Protein AF-A0A973FHQ1-F1 (afdb_monomer)

Structure (mmCIF, N/CA/C/O backbone):
data_AF-A0A973FHQ1-F1
#
_entry.id   AF-A0A973FHQ1-F1
#
loop_
_atom_site.group_PDB
_atom_site.id
_atom_site.type_symbol
_atom_site.label_atom_id
_atom_site.label_alt_id
_atom_site.label_comp_id
_atom_site.label_asym_id
_atom_site.label_entity_id
_atom_site.label_seq_id
_atom_site.pdbx_PDB_ins_code
_atom_site.Cartn_x
_atom_site.Cartn_y
_atom_site.Cartn_z
_atom_site.occupancy
_atom_site.B_iso_or_equiv
_atom_site.auth_seq_id
_atom_site.auth_comp_id
_atom_site.auth_asym_id
_atom_site.auth_atom_id
_atom_site.pdbx_PDB_model_num
ATOM 1 N N . MET A 1 1 ? -14.927 -9.654 28.288 1.00 57.56 1 MET A N 1
ATOM 2 C CA . MET A 1 1 ? -13.500 -10.009 28.124 1.00 57.56 1 MET A CA 1
ATOM 3 C C . MET A 1 1 ? -13.066 -9.353 26.827 1.00 57.56 1 MET A C 1
ATOM 5 O O . MET A 1 1 ? -13.691 -9.651 25.819 1.00 57.56 1 MET A O 1
ATOM 9 N N . ILE A 1 2 ? -12.135 -8.396 26.853 1.00 64.38 2 ILE A N 1
ATOM 10 C CA . ILE A 1 2 ? -11.711 -7.709 25.626 1.00 64.38 2 ILE A CA 1
ATOM 11 C C . ILE A 1 2 ? -10.828 -8.681 24.854 1.00 64.38 2 ILE A C 1
ATOM 13 O O . ILE A 1 2 ? -9.796 -9.115 25.360 1.00 64.38 2 ILE A O 1
ATOM 17 N N . ARG A 1 3 ? -11.255 -9.067 23.659 1.00 67.44 3 ARG A N 1
ATOM 18 C CA . ARG A 1 3 ? -10.396 -9.746 22.698 1.00 67.44 3 ARG A CA 1
ATOM 19 C C . ARG A 1 3 ? -10.471 -8.884 21.441 1.00 67.44 3 ARG A C 1
ATOM 21 O O . ARG A 1 3 ? -11.560 -8.770 20.893 1.00 67.44 3 ARG A O 1
ATOM 28 N N . HIS A 1 4 ? -9.354 -8.273 21.040 1.00 78.12 4 HIS A N 1
ATOM 29 C CA . HIS A 1 4 ? -9.199 -7.511 19.786 1.00 78.12 4 HIS A CA 1
ATOM 30 C C . HIS A 1 4 ? -9.683 -6.042 19.769 1.00 78.12 4 HIS A C 1
ATOM 32 O O . HIS A 1 4 ? -10.214 -5.582 18.763 1.00 78.12 4 HIS A O 1
ATOM 38 N N . ASP A 1 5 ? -9.467 -5.277 20.847 1.00 85.06 5 ASP A N 1
ATOM 39 C CA . ASP A 1 5 ? -9.638 -3.806 20.831 1.00 85.06 5 ASP A CA 1
ATOM 40 C C . ASP A 1 5 ? -8.303 -3.101 20.537 1.00 85.06 5 ASP A C 1
ATOM 42 O O . ASP A 1 5 ? -7.713 -2.443 21.390 1.00 85.06 5 ASP A O 1
ATOM 46 N N . TYR A 1 6 ? -7.773 -3.345 19.342 1.00 89.75 6 TYR A N 1
ATOM 47 C CA . TYR A 1 6 ? -6.585 -2.689 18.799 1.00 89.75 6 TYR A CA 1
ATOM 48 C C . TYR A 1 6 ? -6.723 -2.563 17.279 1.00 89.75 6 TYR A C 1
ATOM 50 O O . TYR A 1 6 ? -7.546 -3.249 16.666 1.00 89.75 6 TYR A O 1
ATOM 58 N N . ILE A 1 7 ? -5.940 -1.669 16.680 1.00 92.44 7 ILE A N 1
ATOM 59 C CA . ILE A 1 7 ? -5.835 -1.529 15.225 1.00 92.44 7 ILE A CA 1
ATOM 60 C C . ILE A 1 7 ? -4.684 -2.408 14.746 1.00 92.44 7 ILE A C 1
ATOM 62 O O . ILE A 1 7 ? -3.614 -2.405 15.355 1.00 92.44 7 ILE A O 1
ATOM 66 N N . ILE A 1 8 ? -4.918 -3.166 13.680 1.00 92.31 8 ILE A N 1
ATOM 67 C CA . ILE A 1 8 ? -3.874 -3.854 12.925 1.00 92.31 8 ILE A CA 1
ATOM 68 C C . ILE A 1 8 ? -3.550 -2.998 11.715 1.00 92.31 8 ILE A C 1
ATOM 70 O O . ILE A 1 8 ? -4.462 -2.536 11.032 1.00 92.31 8 ILE A O 1
ATOM 74 N N . GLU A 1 9 ? -2.261 -2.800 11.484 1.00 92.56 9 GLU A N 1
ATOM 75 C CA . GLU A 1 9 ? -1.717 -2.260 10.248 1.00 92.56 9 GLU A CA 1
ATOM 76 C C . GLU A 1 9 ? -1.122 -3.426 9.457 1.00 92.56 9 GLU A C 1
ATOM 78 O O . GLU A 1 9 ? -0.389 -4.235 10.026 1.00 92.56 9 GLU A O 1
ATOM 83 N N . SER A 1 10 ? -1.486 -3.542 8.184 1.00 91.62 10 SER A N 1
ATOM 84 C CA . SER A 1 10 ? -0.974 -4.562 7.274 1.00 91.62 10 SER A CA 1
ATOM 85 C C . SER A 1 10 ? -0.666 -3.938 5.927 1.00 91.62 10 SER A C 1
ATOM 87 O O . SER A 1 10 ? -1.377 -3.044 5.469 1.00 91.62 10 SER A O 1
ATOM 89 N N . GLU A 1 11 ? 0.365 -4.457 5.285 1.00 93.50 11 GLU A N 1
ATOM 90 C CA . GLU A 1 11 ? 0.644 -4.212 3.878 1.00 93.50 11 GLU A CA 1
ATOM 91 C C . GLU A 1 11 ? -0.268 -5.137 3.068 1.00 93.50 11 GLU A C 1
ATOM 93 O O . GLU A 1 11 ? -0.483 -6.294 3.445 1.00 93.50 11 GLU A O 1
ATOM 98 N N . ILE A 1 12 ? -0.902 -4.589 2.037 1.00 93.31 12 ILE A N 1
ATOM 99 C CA . ILE A 1 12 ? -1.804 -5.307 1.135 1.00 93.31 12 ILE A CA 1
ATOM 100 C C . ILE A 1 12 ? -1.496 -4.915 -0.307 1.00 93.31 12 ILE A C 1
ATOM 102 O O . ILE A 1 12 ? -0.950 -3.835 -0.549 1.00 93.31 12 ILE A O 1
ATOM 106 N N . ASP A 1 13 ? -1.907 -5.760 -1.248 1.00 94.12 13 ASP A N 1
ATOM 107 C CA . ASP A 1 13 ? -1.706 -5.524 -2.675 1.00 94.12 13 ASP A CA 1
ATOM 108 C C . ASP A 1 13 ? -2.300 -4.181 -3.113 1.00 94.12 13 ASP A C 1
ATOM 110 O O . ASP A 1 13 ? -3.402 -3.782 -2.707 1.00 94.12 13 ASP A O 1
ATOM 114 N N . CYS A 1 14 ? -1.547 -3.481 -3.951 1.00 95.25 14 CYS A N 1
ATOM 115 C CA . CYS A 1 14 ? -1.929 -2.210 -4.538 1.00 95.25 14 CYS A CA 1
ATOM 116 C C . CYS A 1 14 ? -1.777 -2.302 -6.050 1.00 95.25 14 CYS A C 1
ATOM 118 O O . CYS A 1 14 ? -0.789 -2.848 -6.528 1.00 95.25 14 CYS A O 1
ATOM 120 N N . ASP A 1 15 ? -2.766 -1.802 -6.786 1.00 95.38 15 ASP A N 1
ATOM 121 C CA . ASP A 1 15 ? -2.753 -1.831 -8.245 1.00 95.38 15 ASP A CA 1
ATOM 122 C C . ASP A 1 15 ? -1.919 -0.654 -8.777 1.00 95.38 15 ASP A C 1
ATOM 124 O O . ASP A 1 15 ? -2.394 0.486 -8.736 1.00 95.38 15 ASP A O 1
ATOM 128 N N . PRO A 1 16 ? -0.699 -0.880 -9.295 1.00 95.94 16 PRO A N 1
ATOM 129 C CA . PRO A 1 16 ? 0.163 0.209 -9.738 1.00 95.94 16 PRO A CA 1
ATOM 130 C C . PRO A 1 16 ? -0.354 0.934 -10.986 1.00 95.94 16 PRO A C 1
ATOM 132 O O . PRO A 1 16 ? 0.112 2.036 -11.264 1.00 95.94 16 PRO A O 1
ATOM 135 N N . SER A 1 17 ? -1.319 0.360 -11.713 1.00 95.69 17 SER A N 1
ATOM 136 C CA . SER A 1 17 ? -1.928 0.977 -12.896 1.00 95.69 17 SER A CA 1
ATOM 137 C C . SER A 1 17 ? -3.028 1.989 -12.556 1.00 95.69 17 SER A C 1
ATOM 139 O O . SER A 1 17 ? -3.354 2.855 -13.368 1.00 95.69 17 SER A O 1
ATOM 141 N N . ALA A 1 18 ? -3.587 1.911 -11.344 1.00 96.31 18 ALA A N 1
ATOM 142 C CA . ALA A 1 18 ? -4.732 2.718 -10.922 1.00 96.31 18 ALA A CA 1
ATOM 143 C C . ALA A 1 18 ? -4.501 3.484 -9.608 1.00 96.31 18 ALA A C 1
ATOM 145 O O . ALA A 1 18 ? -5.146 4.507 -9.360 1.00 96.31 18 ALA A O 1
ATOM 146 N N . GLU A 1 19 ? -3.600 3.009 -8.749 1.00 96.25 19 GLU A N 1
ATOM 147 C CA . GLU A 1 19 ? -3.419 3.480 -7.378 1.00 96.25 19 GLU A CA 1
ATOM 148 C C . GLU A 1 19 ? -1.986 3.978 -7.122 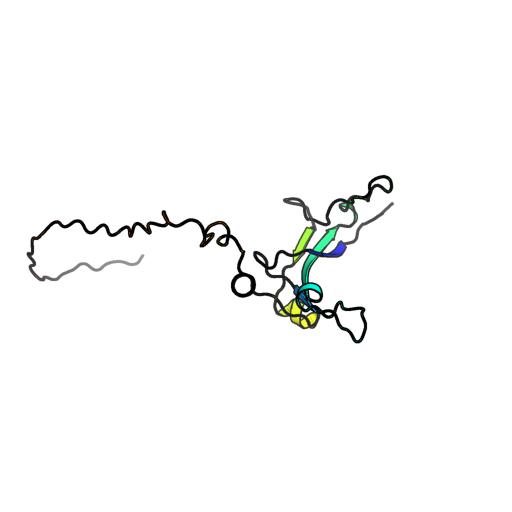1.00 96.25 19 GLU A C 1
ATOM 150 O O . GLU A 1 19 ? -1.011 3.496 -7.698 1.00 96.25 19 GLU A O 1
ATOM 155 N N . LYS A 1 20 ? -1.850 4.943 -6.199 1.00 96.44 20 LYS A N 1
ATOM 156 C CA . LYS A 1 20 ? -0.544 5.385 -5.685 1.00 96.44 20 LYS A CA 1
ATOM 157 C C . LYS A 1 20 ? -0.064 4.436 -4.588 1.00 96.44 20 LYS A C 1
ATOM 159 O O . LYS A 1 20 ? -0.467 4.550 -3.430 1.00 96.44 20 LYS A O 1
ATOM 164 N N . CYS A 1 21 ? 0.780 3.502 -4.972 1.00 97.19 21 CYS A N 1
ATOM 165 C CA . CYS A 1 21 ? 1.372 2.440 -4.182 1.00 97.19 21 CYS A CA 1
ATOM 166 C C . CYS A 1 21 ? 2.752 2.822 -3.644 1.00 97.19 21 CYS A C 1
ATOM 168 O O . CYS A 1 21 ? 3.481 3.615 -4.242 1.00 97.19 21 CYS A O 1
ATOM 170 N N .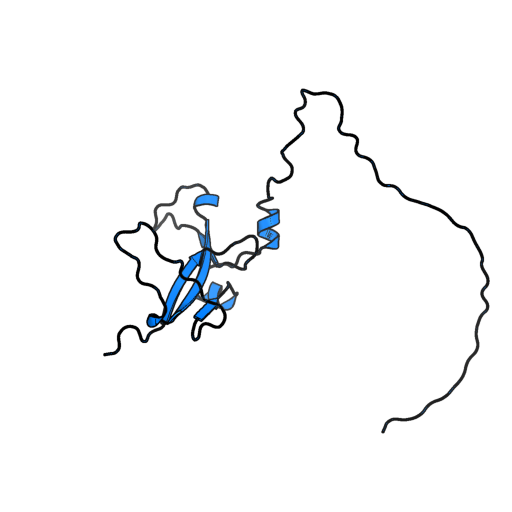 PHE A 1 22 ? 3.106 2.229 -2.509 1.00 96.44 22 PHE A N 1
ATOM 171 C CA . PHE A 1 22 ? 4.482 2.156 -2.041 1.00 96.44 22 PHE A CA 1
ATOM 172 C C . PHE A 1 22 ? 5.231 1.155 -2.911 1.00 96.44 22 PHE A C 1
ATOM 174 O O . PHE A 1 22 ? 4.676 0.111 -3.265 1.00 96.44 22 PHE A O 1
ATOM 181 N N . VAL A 1 23 ? 6.471 1.487 -3.252 1.00 95.31 23 VAL A N 1
ATOM 182 C CA . VAL A 1 23 ? 7.358 0.646 -4.050 1.00 95.31 23 VAL A CA 1
ATOM 183 C C . VAL A 1 23 ? 8.427 0.079 -3.134 1.00 95.31 23 VAL A C 1
ATOM 185 O O . VAL A 1 23 ? 9.231 0.819 -2.564 1.00 95.31 23 VAL A O 1
ATOM 188 N N . TYR A 1 24 ? 8.431 -1.243 -3.012 1.00 92.81 24 TYR A N 1
ATOM 189 C CA . TYR A 1 24 ? 9.474 -1.987 -2.329 1.00 92.81 24 TYR A CA 1
ATOM 190 C C . TYR A 1 24 ? 10.302 -2.760 -3.352 1.00 92.81 24 TYR A C 1
ATOM 192 O O . TYR A 1 24 ? 9.753 -3.486 -4.177 1.00 92.81 24 TYR A O 1
ATOM 200 N N . LEU A 1 25 ? 11.622 -2.600 -3.291 1.00 92.19 25 LEU A N 1
ATOM 201 C CA . LEU A 1 25 ? 12.570 -3.363 -4.094 1.00 92.19 25 LEU A CA 1
ATOM 202 C C . LEU A 1 25 ? 13.254 -4.390 -3.194 1.00 92.19 25 LEU A C 1
ATOM 204 O O . LEU A 1 25 ? 13.802 -4.022 -2.152 1.00 92.19 25 LEU A O 1
ATOM 208 N N . CYS A 1 26 ? 13.258 -5.650 -3.622 1.00 92.00 26 CYS A N 1
ATOM 209 C CA . CYS A 1 26 ? 13.940 -6.728 -2.920 1.00 92.00 26 CYS A CA 1
ATOM 210 C C . CYS A 1 26 ? 15.423 -6.389 -2.703 1.00 92.00 26 CYS A C 1
ATOM 212 O O . CYS A 1 26 ? 16.151 -6.062 -3.645 1.00 92.00 26 CYS A O 1
ATOM 214 N N . ASP A 1 27 ? 15.888 -6.486 -1.454 1.00 90.81 27 ASP A N 1
ATOM 215 C CA . ASP A 1 27 ? 17.292 -6.261 -1.108 1.00 90.81 27 ASP A CA 1
ATOM 216 C C . ASP A 1 27 ? 18.085 -7.582 -1.128 1.00 90.81 27 ASP A C 1
ATOM 218 O O . ASP A 1 27 ? 17.991 -8.375 -0.186 1.00 90.81 27 ASP A O 1
ATOM 222 N N . PRO A 1 28 ? 18.963 -7.823 -2.123 1.00 89.19 28 PRO A N 1
ATOM 223 C CA . PRO A 1 28 ? 19.735 -9.064 -2.210 1.00 89.19 28 PRO A CA 1
ATOM 224 C C . PRO A 1 28 ? 20.777 -9.214 -1.087 1.00 89.19 28 PRO A C 1
ATOM 226 O O . PRO A 1 28 ? 21.384 -10.277 -0.938 1.00 89.19 28 PRO A O 1
ATOM 229 N N . GLY A 1 29 ? 21.042 -8.155 -0.310 1.00 91.38 29 GLY A N 1
ATOM 230 C CA . GLY A 1 29 ? 21.904 -8.208 0.867 1.00 91.38 29 GLY A CA 1
ATOM 231 C C . GLY A 1 29 ? 21.246 -8.876 2.077 1.00 91.38 29 GLY A C 1
ATOM 232 O O . GLY A 1 29 ? 21.959 -9.399 2.943 1.00 91.38 29 GLY A O 1
ATOM 233 N N . THR A 1 30 ? 19.914 -8.874 2.143 1.00 90.62 30 THR A N 1
ATOM 234 C CA . THR A 1 30 ? 19.142 -9.358 3.297 1.00 90.62 30 THR A CA 1
ATOM 235 C C . THR A 1 30 ? 18.096 -10.414 2.937 1.00 90.62 30 THR A C 1
ATOM 237 O O . THR A 1 30 ? 17.751 -11.231 3.794 1.00 90.62 30 THR A O 1
ATOM 240 N N . GLU A 1 31 ? 17.674 -10.474 1.676 1.00 91.00 31 GLU A N 1
ATOM 241 C CA . GLU A 1 31 ? 16.596 -11.326 1.179 1.00 91.00 31 GLU A CA 1
ATOM 242 C C . GLU A 1 31 ? 17.029 -12.190 -0.019 1.00 91.00 31 GLU A C 1
ATOM 244 O O . GLU A 1 31 ? 18.139 -12.080 -0.543 1.00 91.00 31 GLU A O 1
ATOM 249 N N . GLN A 1 32 ? 16.164 -13.126 -0.423 1.00 93.19 32 GLN A N 1
ATOM 250 C CA . GLN A 1 32 ? 16.377 -13.971 -1.601 1.00 93.19 32 GLN A CA 1
ATOM 251 C C . GLN A 1 32 ? 15.599 -13.406 -2.788 1.00 93.19 32 GLN A C 1
ATOM 253 O O . GLN A 1 32 ? 14.448 -13.774 -2.997 1.00 93.19 32 GLN A O 1
ATOM 258 N N . CYS A 1 33 ? 16.253 -12.541 -3.558 1.00 93.94 33 CYS A N 1
ATOM 259 C CA . CYS A 1 33 ? 15.694 -11.971 -4.781 1.00 93.94 33 CYS A CA 1
ATOM 260 C C . CYS A 1 33 ? 15.854 -12.931 -5.968 1.00 93.94 33 CYS A C 1
ATOM 262 O O . CYS A 1 33 ? 16.783 -13.748 -6.013 1.00 93.94 33 CYS A O 1
ATOM 264 N N . THR A 1 34 ? 14.949 -12.826 -6.933 1.00 91.12 34 THR A N 1
ATOM 265 C CA . THR A 1 34 ? 14.915 -13.645 -8.152 1.00 91.12 34 THR A CA 1
ATOM 266 C C . THR A 1 34 ? 16.005 -13.231 -9.144 1.00 91.12 34 THR A C 1
ATOM 268 O O . THR A 1 34 ? 16.497 -14.061 -9.915 1.00 91.12 34 THR A O 1
ATOM 271 N N . GLY A 1 35 ? 16.438 -11.966 -9.085 1.00 89.25 35 GLY A N 1
ATOM 272 C CA . GLY A 1 35 ? 17.340 -11.346 -10.050 1.00 89.25 35 GLY A CA 1
ATOM 273 C C . GLY A 1 35 ? 16.628 -10.850 -11.310 1.00 89.25 35 GLY A C 1
ATOM 274 O O . GLY A 1 35 ? 17.307 -10.439 -12.253 1.00 89.25 35 GLY A O 1
ATOM 275 N N . ILE A 1 36 ? 15.295 -10.910 -11.339 1.00 90.88 36 ILE A N 1
ATOM 276 C CA . ILE A 1 36 ? 14.439 -10.361 -12.387 1.00 90.88 36 ILE A CA 1
ATOM 277 C C . ILE A 1 36 ? 13.791 -9.110 -11.801 1.00 90.88 36 ILE A C 1
ATOM 279 O O . ILE A 1 36 ? 13.050 -9.196 -10.831 1.00 90.88 36 ILE A O 1
ATOM 283 N N . GLU A 1 37 ? 14.071 -7.950 -12.394 1.00 86.12 37 GLU A N 1
ATOM 284 C CA . GLU A 1 37 ? 13.643 -6.648 -11.866 1.00 86.12 37 GLU A CA 1
ATOM 285 C C . GLU A 1 37 ? 12.130 -6.584 -11.607 1.00 86.12 37 GLU A C 1
ATOM 287 O O . GLU A 1 37 ? 11.715 -6.188 -10.526 1.00 86.12 37 GLU A O 1
ATOM 292 N N . GLU A 1 38 ? 11.315 -7.069 -12.543 1.00 86.44 38 GLU A N 1
ATOM 293 C CA . GLU A 1 38 ? 9.849 -7.080 -12.421 1.00 86.44 38 GLU A CA 1
ATOM 294 C C . GLU A 1 38 ? 9.326 -8.010 -11.315 1.00 86.44 38 GLU A C 1
ATOM 296 O O . GLU A 1 38 ? 8.282 -7.737 -10.731 1.00 86.44 38 GLU A O 1
ATOM 301 N N . GLU A 1 39 ? 10.037 -9.099 -11.009 1.00 88.81 39 GLU A N 1
ATOM 302 C CA . GLU A 1 39 ? 9.664 -10.028 -9.932 1.00 88.81 39 GLU A CA 1
ATOM 303 C C . GLU A 1 39 ? 10.213 -9.585 -8.566 1.00 88.81 39 GLU A C 1
ATOM 305 O O . GLU A 1 39 ? 9.769 -10.072 -7.526 1.00 88.81 39 GLU A O 1
ATOM 310 N N . ASP A 1 40 ? 11.175 -8.661 -8.570 1.00 93.31 40 ASP A N 1
ATOM 311 C CA . ASP A 1 40 ? 11.837 -8.132 -7.381 1.00 93.31 40 ASP A CA 1
ATOM 312 C C . ASP A 1 40 ? 11.252 -6.776 -6.935 1.00 93.31 40 ASP A C 1
ATOM 314 O O . ASP A 1 40 ? 11.678 -6.238 -5.909 1.00 93.31 40 ASP A O 1
ATOM 318 N N . ILE A 1 41 ? 10.273 -6.229 -7.668 1.00 93.62 41 ILE A N 1
ATOM 319 C CA . ILE A 1 41 ? 9.532 -5.010 -7.320 1.00 93.62 41 ILE A CA 1
ATOM 320 C C . ILE A 1 41 ? 8.134 -5.374 -6.810 1.00 93.62 41 ILE A C 1
ATOM 322 O O . ILE A 1 41 ? 7.369 -6.080 -7.461 1.00 93.62 41 ILE A O 1
ATOM 326 N N . PHE A 1 42 ? 7.766 -4.816 -5.659 1.00 93.50 42 PHE A N 1
ATOM 327 C CA . PHE A 1 42 ? 6.476 -5.034 -5.016 1.00 93.50 42 PHE A CA 1
ATOM 328 C C . PHE A 1 42 ? 5.739 -3.709 -4.826 1.00 93.50 42 PHE A C 1
ATOM 330 O O . PHE A 1 42 ? 6.282 -2.751 -4.270 1.00 93.50 42 PHE A O 1
ATOM 337 N N . TYR A 1 43 ? 4.477 -3.679 -5.254 1.00 96.12 43 TYR A N 1
ATOM 338 C CA . TYR A 1 43 ? 3.584 -2.532 -5.107 1.00 96.12 43 TYR A CA 1
ATOM 339 C C . TYR A 1 43 ? 2.544 -2.817 -4.036 1.00 96.12 43 TYR A C 1
ATOM 341 O O . TYR A 1 43 ? 1.737 -3.740 -4.158 1.00 96.12 43 TYR A O 1
ATOM 349 N N . TYR A 1 44 ? 2.538 -2.009 -2.982 1.00 95.44 44 TYR A N 1
ATOM 350 C CA . TYR A 1 44 ? 1.651 -2.248 -1.853 1.00 95.44 44 TYR A CA 1
ATOM 351 C C . TYR A 1 44 ? 1.028 -0.961 -1.315 1.00 95.44 44 TYR A C 1
ATOM 353 O O . TYR A 1 44 ? 1.455 0.157 -1.603 1.00 95.44 44 TYR A O 1
ATOM 361 N N . LYS A 1 45 ? -0.033 -1.116 -0.530 1.00 95.25 45 LYS A N 1
ATOM 362 C CA . LYS A 1 45 ? -0.677 -0.045 0.234 1.00 95.25 45 LYS A CA 1
ATOM 363 C C . LYS A 1 45 ? -0.872 -0.494 1.669 1.00 95.25 45 LYS A C 1
ATOM 365 O O . LYS A 1 45 ? -0.821 -1.682 1.981 1.00 95.25 45 LYS A O 1
ATOM 370 N N . ILE A 1 46 ? -1.085 0.463 2.562 1.00 93.38 46 ILE A N 1
ATOM 371 C CA . ILE A 1 46 ? -1.195 0.178 3.989 1.00 93.38 46 ILE A CA 1
ATOM 372 C C . ILE A 1 46 ? -2.667 0.181 4.376 1.00 93.38 46 ILE A C 1
ATOM 374 O O . ILE A 1 46 ? -3.357 1.188 4.235 1.00 93.38 46 ILE A O 1
ATOM 378 N N . ALA A 1 47 ? -3.149 -0.929 4.915 1.00 92.88 47 ALA A N 1
ATOM 379 C CA . ALA A 1 47 ? -4.489 -1.043 5.456 1.00 92.88 47 ALA A CA 1
ATOM 380 C C . ALA A 1 47 ? -4.446 -1.052 6.984 1.00 92.88 47 ALA A C 1
ATOM 382 O O . ALA A 1 47 ? -3.740 -1.844 7.607 1.00 92.88 47 ALA A O 1
ATOM 383 N N . ARG A 1 48 ? -5.247 -0.185 7.601 1.00 93.56 48 ARG A N 1
ATOM 384 C CA . ARG A 1 48 ? -5.478 -0.144 9.044 1.00 93.56 48 ARG A CA 1
ATOM 385 C C . ARG A 1 48 ? -6.898 -0.573 9.329 1.00 93.56 48 ARG A C 1
ATOM 387 O O . ARG A 1 48 ? -7.831 0.032 8.817 1.00 93.56 48 ARG A O 1
ATOM 394 N N . ARG A 1 49 ? -7.073 -1.590 10.168 1.00 92.62 49 ARG A N 1
ATOM 395 C CA . ARG A 1 49 ? -8.398 -2.119 10.504 1.00 92.62 49 ARG A CA 1
ATOM 396 C C . ARG A 1 49 ? -8.482 -2.524 11.961 1.00 92.62 49 ARG A C 1
ATOM 398 O O . ARG A 1 49 ? -7.532 -3.051 12.541 1.00 92.62 49 ARG A O 1
ATOM 405 N N . ARG A 1 50 ? -9.649 -2.315 12.567 1.00 91.44 50 ARG A N 1
ATOM 406 C CA . ARG A 1 50 ? -9.937 -2.805 13.915 1.00 91.44 50 ARG A CA 1
ATOM 407 C C . ARG A 1 50 ? -9.879 -4.331 13.945 1.00 91.44 50 ARG A C 1
ATOM 409 O O . ARG A 1 50 ? -10.597 -5.005 13.211 1.00 91.44 50 ARG A O 1
ATOM 416 N N . ALA A 1 51 ? -9.081 -4.872 14.860 1.00 89.69 51 ALA A N 1
ATOM 417 C CA . ALA A 1 51 ? -8.824 -6.304 14.950 1.00 89.69 51 ALA A CA 1
ATOM 418 C C . ALA A 1 51 ? -10.100 -7.141 15.158 1.00 89.69 51 ALA A C 1
ATOM 420 O O . ALA A 1 51 ? -10.184 -8.273 14.697 1.00 89.69 51 ALA A O 1
ATOM 421 N N . SER A 1 52 ? -11.120 -6.579 15.816 1.00 88.69 52 SER A N 1
ATOM 422 C CA . SER A 1 52 ? -12.419 -7.235 16.011 1.00 88.69 52 SER A CA 1
ATOM 423 C C . SER A 1 52 ? -13.224 -7.452 14.729 1.00 88.69 52 SER A C 1
ATOM 425 O O . SER A 1 52 ? -14.159 -8.247 14.751 1.00 88.69 52 SER A O 1
ATOM 427 N N . ASN A 1 53 ? -12.909 -6.725 13.656 1.00 87.88 53 ASN A N 1
ATOM 428 C CA . ASN A 1 53 ? -13.625 -6.792 12.382 1.00 87.88 53 ASN A CA 1
ATOM 429 C C . ASN A 1 53 ? -12.910 -7.682 11.358 1.00 87.88 53 ASN A C 1
ATOM 431 O O . ASN A 1 53 ? -13.449 -7.917 10.281 1.00 87.88 53 ASN A O 1
ATOM 435 N N . ILE A 1 54 ? -11.709 -8.171 11.677 1.00 87.00 54 ILE A N 1
ATOM 436 C CA . ILE A 1 54 ? -10.961 -9.056 10.789 1.00 87.00 54 ILE A CA 1
ATOM 437 C C . ILE A 1 54 ? -11.535 -10.470 10.935 1.00 87.00 54 ILE A C 1
ATOM 439 O O . ILE A 1 54 ? -11.522 -11.018 12.045 1.00 87.00 54 ILE A O 1
ATOM 443 N N . PRO A 1 55 ? -12.056 -11.069 9.852 1.00 81.94 55 PRO A N 1
ATOM 444 C CA . PRO A 1 55 ? -12.533 -12.442 9.885 1.00 81.94 55 PRO A CA 1
ATOM 445 C C . PRO A 1 55 ? -11.374 -13.399 10.178 1.00 81.94 55 PRO A C 1
ATOM 447 O O . PRO A 1 55 ? -10.254 -13.230 9.698 1.00 81.94 55 PRO A O 1
ATOM 450 N N . LEU A 1 56 ? -11.643 -14.415 10.996 1.00 82.81 56 LEU A N 1
ATOM 451 C CA . LEU A 1 56 ? -10.682 -15.488 11.224 1.00 82.81 56 LEU A CA 1
ATOM 452 C C . LEU A 1 56 ? -10.693 -16.421 10.016 1.00 82.81 56 LEU A C 1
ATOM 454 O O . LEU A 1 56 ? -11.762 -16.866 9.602 1.00 82.81 56 LEU A O 1
ATOM 458 N N . CYS A 1 57 ? -9.510 -16.753 9.507 1.00 84.50 57 CYS A N 1
ATOM 459 C CA . CYS A 1 57 ? -9.359 -17.784 8.489 1.00 84.50 57 CYS A CA 1
ATOM 460 C C . CYS A 1 57 ? -9.923 -19.121 8.982 1.00 84.50 57 CYS A C 1
ATOM 462 O O . CYS A 1 57 ? -9.642 -19.540 10.112 1.00 84.50 57 CYS A O 1
ATOM 464 N N . ASP A 1 58 ? -10.680 -19.807 8.128 1.00 85.19 58 ASP A N 1
ATOM 465 C CA . ASP A 1 58 ? -11.094 -21.182 8.388 1.00 85.19 58 ASP A CA 1
ATOM 466 C C . ASP A 1 58 ? -9.915 -22.121 8.083 1.00 85.19 58 ASP A C 1
ATOM 468 O O . ASP A 1 58 ? -9.496 -22.191 6.933 1.00 85.19 58 ASP A O 1
ATOM 472 N N . PRO A 1 59 ? -9.375 -22.873 9.061 1.00 85.31 59 PRO A N 1
ATOM 473 C CA . PRO A 1 59 ? -8.240 -23.768 8.829 1.00 85.31 59 PRO A CA 1
ATOM 474 C C . PRO A 1 59 ? -8.564 -24.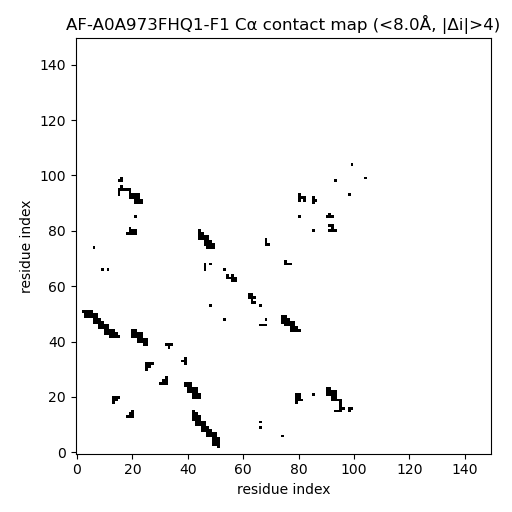971 7.926 1.00 85.31 59 PRO A C 1
ATOM 476 O O . PRO A 1 59 ? -7.661 -25.736 7.594 1.00 85.31 59 PRO A O 1
ATOM 479 N N . VAL A 1 60 ? -9.838 -25.198 7.589 1.00 89.81 60 VAL A N 1
ATOM 480 C CA . VAL A 1 60 ? -10.280 -26.262 6.675 1.00 89.81 60 VAL A CA 1
ATOM 481 C C . VAL A 1 60 ? -10.315 -25.779 5.221 1.00 89.81 60 VAL A C 1
ATOM 483 O O . VAL A 1 60 ? -10.269 -26.602 4.307 1.00 89.81 60 VAL A O 1
ATOM 486 N N . LEU A 1 61 ? -10.383 -24.465 4.995 1.00 85.06 61 LEU A N 1
ATOM 487 C CA . LEU A 1 61 ? -10.351 -23.853 3.670 1.00 85.06 61 LEU A CA 1
ATOM 488 C C . LEU A 1 61 ? -8.949 -23.292 3.405 1.00 85.06 61 LEU A C 1
ATOM 490 O O . LEU A 1 61 ? -8.299 -22.769 4.301 1.00 85.06 61 LEU A O 1
ATOM 494 N N . GLU A 1 62 ? -8.472 -23.377 2.164 1.00 83.25 62 GLU A N 1
ATOM 495 C CA . GLU A 1 62 ? -7.160 -22.814 1.799 1.00 83.25 62 GLU A CA 1
ATOM 496 C C . GLU A 1 62 ? -7.163 -21.275 1.738 1.00 83.25 62 GLU A C 1
ATOM 498 O O . GLU A 1 62 ? -6.102 -20.660 1.678 1.00 83.25 62 GLU A O 1
ATOM 503 N N . GLY A 1 63 ? -8.343 -20.645 1.759 1.00 78.69 63 GLY A N 1
ATOM 504 C CA . GLY A 1 63 ? -8.511 -19.202 1.611 1.00 78.69 63 GLY A CA 1
ATOM 505 C C . GLY A 1 63 ? -8.890 -18.491 2.908 1.00 78.69 63 GLY A C 1
ATOM 506 O O . GLY A 1 63 ? -9.742 -18.953 3.668 1.00 78.69 63 GLY A O 1
ATOM 507 N N . CYS A 1 64 ? -8.300 -17.315 3.104 1.00 82.06 64 CYS A N 1
ATOM 508 C CA . CYS A 1 64 ? -8.764 -16.302 4.044 1.00 82.06 64 CYS A CA 1
ATOM 509 C C . CYS A 1 64 ? -9.443 -15.166 3.274 1.00 82.06 64 CYS A C 1
ATOM 511 O O . CYS A 1 64 ? -9.055 -14.871 2.143 1.00 82.06 64 CYS A O 1
ATOM 513 N N . ASP A 1 65 ? -10.400 -14.484 3.903 1.00 82.50 65 ASP A N 1
ATOM 514 C CA . ASP A 1 65 ? -10.908 -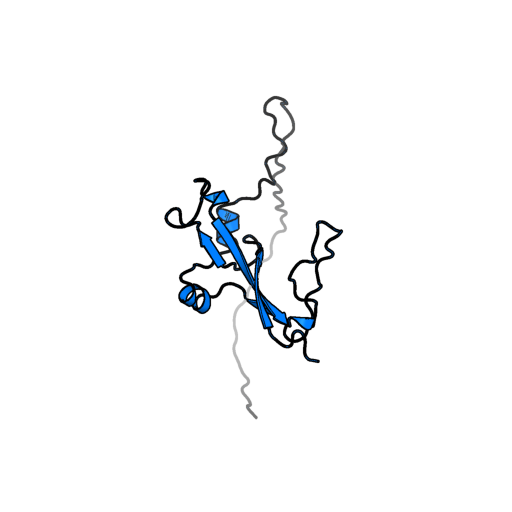13.228 3.353 1.00 82.50 65 ASP A CA 1
ATOM 515 C C . ASP A 1 65 ? -9.788 -12.180 3.312 1.00 82.50 65 ASP A C 1
ATOM 517 O O . ASP A 1 65 ? -8.971 -12.075 4.234 1.00 82.50 65 ASP A O 1
ATOM 521 N N . GLN A 1 66 ? -9.773 -11.381 2.246 1.00 79.19 66 GLN A N 1
ATOM 522 C CA . GLN A 1 66 ? -8.782 -10.326 2.066 1.00 79.19 66 GLN A CA 1
ATOM 523 C C . GLN A 1 66 ? -8.914 -9.248 3.151 1.00 79.19 66 GLN A C 1
ATOM 525 O O . GLN A 1 66 ? -10.012 -8.917 3.616 1.00 79.19 66 GLN A O 1
ATOM 530 N N . PHE A 1 67 ? -7.782 -8.655 3.531 1.00 84.50 67 PHE A N 1
ATOM 531 C CA . PHE A 1 67 ? -7.731 -7.540 4.474 1.00 84.50 67 PHE A CA 1
ATOM 532 C C . PHE A 1 67 ? -8.172 -6.245 3.770 1.00 84.50 67 PHE A C 1
ATOM 534 O O . PHE A 1 67 ? -7.372 -5.375 3.451 1.00 84.50 67 PHE A O 1
ATOM 541 N N . LEU A 1 68 ? -9.471 -6.131 3.494 1.00 84.88 68 LEU A N 1
ATOM 542 C CA . LEU A 1 68 ? -10.075 -4.965 2.852 1.00 84.88 68 LEU A CA 1
ATOM 543 C C . LEU A 1 68 ? -11.101 -4.301 3.770 1.00 84.88 68 LEU A C 1
ATOM 545 O O . LEU A 1 68 ? -11.795 -4.960 4.552 1.00 84.88 68 LEU A O 1
ATOM 549 N N . CYS A 1 69 ? -11.198 -2.977 3.662 1.00 87.31 69 CYS A N 1
ATOM 550 C CA . CYS A 1 69 ? -12.212 -2.198 4.357 1.00 87.31 69 CYS A CA 1
ATOM 551 C C . CYS A 1 69 ? -13.572 -2.368 3.684 1.00 87.31 69 CYS A C 1
ATOM 553 O O . CYS A 1 69 ? -13.702 -2.160 2.479 1.00 87.31 69 CYS A O 1
ATOM 555 N N . SER A 1 70 ? -14.600 -2.695 4.469 1.00 86.50 70 SER A N 1
ATOM 556 C CA . SER A 1 70 ? -15.978 -2.635 3.972 1.00 86.50 70 SER A CA 1
ATOM 557 C C . SER A 1 70 ? -16.460 -1.185 3.868 1.00 86.50 70 SER A C 1
ATOM 559 O O . SER A 1 70 ? -15.996 -0.305 4.598 1.00 86.50 70 SER A O 1
ATOM 561 N N . GLU A 1 71 ? -17.426 -0.926 2.986 1.00 86.19 71 GLU A N 1
ATOM 562 C CA . GLU A 1 71 ? -18.010 0.408 2.831 1.00 86.19 71 GLU A CA 1
ATOM 563 C C . GLU A 1 71 ? -18.600 0.907 4.164 1.00 86.19 71 GLU A C 1
ATOM 565 O O . GLU A 1 71 ? -19.416 0.237 4.801 1.00 86.19 71 GLU A O 1
ATOM 570 N N . GLY A 1 72 ? -18.159 2.085 4.612 1.00 85.94 72 GLY A N 1
ATOM 571 C CA . GLY A 1 72 ? -18.607 2.684 5.873 1.00 85.94 72 GLY A CA 1
ATOM 572 C C . GLY A 1 72 ? -18.116 1.975 7.144 1.00 85.94 72 GLY A C 1
ATOM 573 O O . GLY A 1 72 ? -18.645 2.244 8.228 1.00 85.94 72 GLY A O 1
ATOM 574 N N . GLU A 1 73 ? -17.128 1.079 7.046 1.00 89.81 73 GLU A N 1
ATOM 575 C CA . GLU A 1 73 ? -16.548 0.416 8.213 1.00 89.81 73 GLU A CA 1
ATOM 576 C C . GLU A 1 73 ? -15.859 1.430 9.139 1.00 89.81 73 GLU A C 1
ATOM 578 O O . GLU A 1 73 ? -14.985 2.197 8.735 1.00 89.81 73 GLU A O 1
ATOM 583 N N . LYS A 1 74 ? -16.250 1.435 10.419 1.00 88.62 74 LYS A N 1
ATOM 584 C CA . LYS A 1 74 ? -15.621 2.302 11.421 1.00 88.62 74 LYS A CA 1
ATOM 585 C C . LYS A 1 74 ? -14.208 1.831 11.730 1.00 88.62 74 LYS A C 1
ATOM 587 O O . LYS A 1 74 ? -13.995 0.644 11.967 1.00 88.62 74 LYS A O 1
ATOM 592 N N . ASP A 1 75 ? -13.295 2.793 11.837 1.00 88.25 75 ASP A N 1
ATOM 593 C CA . ASP A 1 75 ? -11.882 2.564 12.148 1.00 88.25 75 ASP A CA 1
ATOM 594 C C . ASP A 1 75 ? -11.191 1.633 11.134 1.00 88.25 75 ASP A C 1
ATOM 596 O O . ASP A 1 75 ? -10.337 0.821 11.502 1.00 88.25 75 ASP A O 1
ATOM 600 N N . CYS A 1 76 ? -11.592 1.741 9.863 1.00 91.75 76 CYS A N 1
ATOM 601 C CA . CYS A 1 76 ? -10.896 1.143 8.735 1.00 91.75 76 CYS A CA 1
ATOM 602 C C . CYS A 1 76 ? -10.391 2.245 7.797 1.00 91.75 76 CYS A C 1
ATOM 604 O O . CYS A 1 76 ? -11.155 3.127 7.407 1.00 91.75 76 CYS A O 1
ATOM 606 N N . GLU A 1 77 ? -9.105 2.214 7.471 1.00 93.00 77 GLU A N 1
ATOM 607 C CA . GLU A 1 77 ? -8.424 3.219 6.658 1.00 93.00 77 GLU A CA 1
ATOM 608 C C . GLU A 1 77 ? -7.485 2.516 5.678 1.00 93.00 77 GLU A C 1
ATOM 610 O O . GLU A 1 77 ? -6.681 1.675 6.078 1.00 93.00 77 GLU A O 1
ATOM 615 N N . ILE A 1 78 ? -7.567 2.888 4.402 1.00 93.00 78 ILE A N 1
ATOM 616 C CA . ILE A 1 78 ? -6.557 2.542 3.402 1.00 93.00 78 ILE A CA 1
ATOM 617 C C . ILE A 1 78 ? -5.685 3.775 3.197 1.00 93.00 78 ILE A C 1
ATOM 619 O O . ILE A 1 78 ? -6.187 4.851 2.867 1.00 93.00 78 ILE A O 1
ATOM 623 N N . ARG A 1 79 ? -4.383 3.617 3.414 1.00 92.88 79 ARG A N 1
ATOM 624 C CA . ARG A 1 79 ? -3.371 4.645 3.200 1.00 92.88 79 ARG A CA 1
ATOM 625 C C . ARG A 1 79 ? -2.586 4.302 1.944 1.00 92.88 79 ARG A C 1
ATOM 627 O O . ARG A 1 79 ? -1.842 3.321 1.902 1.00 92.88 79 ARG A O 1
ATOM 634 N N . PHE A 1 80 ? -2.789 5.135 0.938 1.00 95.12 80 PHE A N 1
A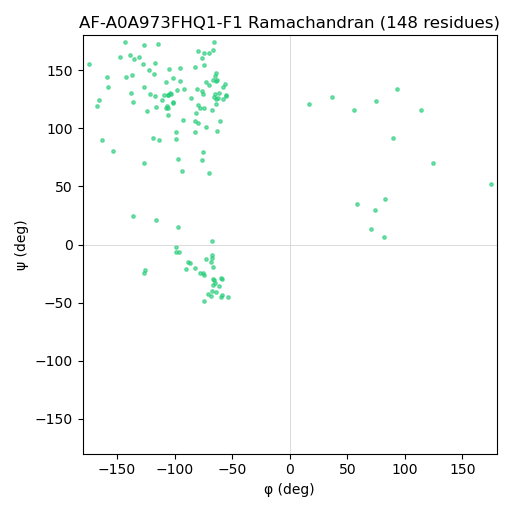TOM 635 C CA . PHE A 1 80 ? -1.982 5.168 -0.272 1.00 95.12 80 PHE A CA 1
ATOM 636 C C . PHE A 1 80 ? -0.631 5.813 0.008 1.00 95.12 80 PHE A C 1
ATOM 638 O O . PHE A 1 80 ? -0.448 6.476 1.034 1.00 95.12 80 PHE A O 1
ATOM 645 N N . CYS A 1 81 ? 0.300 5.627 -0.916 1.00 95.56 81 CYS A N 1
ATOM 646 C CA . CYS A 1 81 ? 1.601 6.247 -0.812 1.00 95.56 81 CYS A CA 1
ATOM 647 C C . CYS A 1 81 ? 1.488 7.766 -0.915 1.00 95.56 81 CYS A C 1
ATOM 649 O O . CYS A 1 81 ? 0.903 8.325 -1.848 1.00 95.56 81 CYS A O 1
ATOM 651 N N . ASP A 1 82 ? 2.068 8.429 0.077 1.00 93.12 82 ASP A N 1
ATOM 652 C CA . ASP A 1 82 ? 2.297 9.860 0.091 1.00 93.12 82 ASP A CA 1
ATOM 653 C C . ASP A 1 82 ? 3.776 10.123 0.400 1.00 93.12 82 ASP A C 1
ATOM 655 O O . ASP A 1 82 ? 4.462 9.298 1.006 1.00 93.12 82 ASP A O 1
ATOM 659 N N . GLN A 1 83 ? 4.284 11.281 -0.030 1.00 89.06 83 GLN A N 1
ATOM 660 C CA . GLN A 1 83 ? 5.710 11.607 0.090 1.00 89.06 83 GLN A CA 1
ATOM 661 C C . GLN A 1 83 ? 6.207 11.612 1.539 1.00 89.06 83 GLN A C 1
ATOM 663 O O . GLN A 1 83 ? 7.388 11.374 1.779 1.00 89.06 83 GLN A O 1
ATOM 668 N N . GLN A 1 84 ? 5.335 11.910 2.503 1.00 88.75 84 GLN A N 1
ATOM 669 C CA . GLN A 1 84 ? 5.728 11.964 3.902 1.00 88.75 84 GLN A CA 1
ATOM 670 C C . GLN A 1 84 ? 5.916 10.550 4.457 1.00 88.75 84 GLN A C 1
ATOM 672 O O . GLN A 1 84 ? 6.950 10.264 5.055 1.00 88.75 84 GLN A O 1
ATOM 677 N N . VAL A 1 85 ? 4.948 9.663 4.233 1.00 81.88 85 VAL A N 1
ATOM 678 C CA . VAL A 1 85 ? 4.992 8.276 4.712 1.00 81.88 85 VAL A CA 1
ATOM 679 C C . VAL A 1 85 ? 6.082 7.488 3.996 1.00 81.88 85 VAL A C 1
ATOM 681 O O . VAL A 1 85 ? 6.806 6.731 4.639 1.00 81.88 85 VAL A O 1
ATOM 684 N N . ALA A 1 86 ? 6.250 7.709 2.692 1.00 88.12 86 ALA A N 1
ATOM 685 C CA . ALA A 1 86 ? 7.320 7.092 1.915 1.00 88.12 86 ALA A CA 1
ATOM 686 C C . ALA A 1 86 ? 8.699 7.481 2.476 1.00 88.12 86 ALA A C 1
ATOM 688 O O . ALA A 1 86 ? 9.526 6.616 2.760 1.00 88.12 86 ALA A O 1
ATOM 689 N N . ALA A 1 87 ? 8.911 8.767 2.782 1.00 87.94 87 ALA A N 1
ATOM 690 C CA . ALA A 1 87 ? 10.154 9.239 3.394 1.00 87.94 87 ALA A CA 1
ATOM 691 C C . ALA A 1 87 ? 10.394 8.681 4.811 1.00 87.94 87 ALA A C 1
ATOM 693 O O . ALA A 1 87 ? 11.543 8.455 5.188 1.00 87.94 87 ALA A O 1
ATOM 694 N N . GLU A 1 88 ? 9.339 8.451 5.598 1.00 86.31 88 GLU A N 1
ATOM 695 C CA . GLU A 1 88 ? 9.439 7.817 6.921 1.00 86.31 88 GLU A CA 1
ATOM 696 C C . GLU A 1 88 ? 9.882 6.347 6.828 1.00 86.31 88 GLU A C 1
ATOM 698 O O . GLU A 1 88 ? 10.627 5.880 7.694 1.00 86.31 88 GLU A O 1
ATOM 703 N N . LYS A 1 89 ? 9.455 5.636 5.776 1.0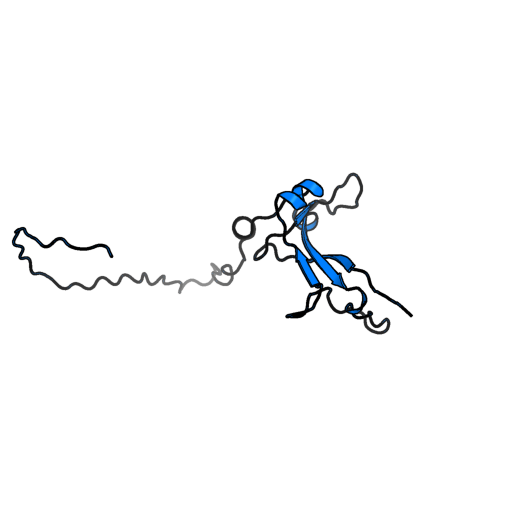0 82.19 89 LYS A N 1
ATOM 704 C CA . LYS A 1 89 ? 9.812 4.234 5.509 1.00 82.19 89 LYS A CA 1
ATOM 705 C C . LYS A 1 89 ? 11.097 4.063 4.690 1.00 82.19 89 LYS A C 1
ATOM 707 O O . LYS A 1 89 ? 11.670 2.980 4.700 1.00 82.19 89 LYS A O 1
ATOM 712 N N . GLY A 1 90 ? 11.587 5.125 4.049 1.00 86.69 90 GLY A N 1
ATOM 713 C CA . GLY A 1 90 ? 12.715 5.043 3.116 1.00 86.69 90 GLY A CA 1
ATOM 714 C C . GLY A 1 90 ? 12.333 4.403 1.781 1.00 86.69 90 GLY A C 1
ATOM 715 O O . GLY A 1 90 ? 13.171 3.770 1.150 1.00 86.69 90 GLY A O 1
ATOM 716 N N . GLU A 1 91 ? 11.075 4.558 1.383 1.00 90.75 91 GLU A N 1
ATOM 717 C CA . GLU A 1 91 ? 10.493 4.003 0.164 1.00 90.75 91 GLU A CA 1
ATOM 718 C C . GLU A 1 91 ? 10.096 5.115 -0.808 1.00 90.75 91 GLU A C 1
ATOM 720 O O . GLU A 1 91 ? 10.130 6.306 -0.477 1.00 90.75 91 GLU A O 1
ATOM 725 N N . GLU A 1 92 ? 9.690 4.718 -2.011 1.00 93.69 92 GLU A N 1
ATOM 726 C CA . GLU A 1 92 ? 9.210 5.615 -3.058 1.00 93.69 92 GLU A CA 1
ATOM 727 C C . GLU A 1 92 ? 7.749 5.313 -3.402 1.00 93.69 92 GLU A C 1
ATOM 729 O O . GLU A 1 92 ? 7.249 4.212 -3.170 1.00 93.69 92 GLU A O 1
ATOM 734 N N . CYS A 1 93 ? 7.049 6.310 -3.941 1.00 95.94 93 CYS A N 1
ATOM 735 C CA . CYS A 1 93 ? 5.706 6.117 -4.475 1.00 95.94 93 CYS A CA 1
ATOM 736 C C . CYS A 1 93 ? 5.783 5.885 -5.978 1.00 95.94 93 CYS A C 1
ATOM 738 O O . CYS A 1 93 ? 6.525 6.595 -6.660 1.00 95.94 93 CYS A O 1
ATOM 740 N N . ASN A 1 94 ? 4.966 4.974 -6.501 1.00 95.75 94 ASN A N 1
ATOM 741 C CA . ASN A 1 94 ? 4.785 4.885 -7.945 1.00 95.75 94 ASN A CA 1
ATOM 742 C C . ASN A 1 94 ? 4.004 6.104 -8.474 1.00 95.75 94 ASN A C 1
ATOM 744 O O . ASN A 1 94 ? 3.338 6.841 -7.735 1.00 95.75 94 ASN A O 1
ATOM 748 N N . ASP A 1 95 ? 4.056 6.269 -9.791 1.00 95.56 95 ASP A N 1
ATOM 749 C CA . ASP A 1 95 ? 3.139 7.119 -10.533 1.00 95.56 95 ASP A CA 1
ATOM 750 C C . ASP A 1 95 ? 2.324 6.239 -11.495 1.00 95.56 95 ASP A C 1
ATOM 752 O O . ASP A 1 95 ? 2.927 5.580 -12.343 1.00 95.56 95 ASP A O 1
ATOM 756 N N . PRO A 1 96 ? 0.985 6.175 -11.360 1.00 95.56 96 PRO A N 1
ATOM 757 C CA . PRO A 1 96 ? 0.167 5.295 -12.195 1.00 95.56 96 PRO A CA 1
ATOM 758 C C . PRO A 1 96 ? 0.236 5.603 -13.693 1.00 95.56 96 PRO A C 1
ATOM 760 O O . PRO A 1 96 ? 0.212 4.686 -14.510 1.00 95.56 96 PRO A O 1
ATOM 763 N N . GLU A 1 97 ? 0.349 6.882 -14.070 1.00 94.88 97 GLU A N 1
ATOM 764 C CA . GLU A 1 97 ? 0.450 7.273 -15.480 1.00 94.88 97 GLU A CA 1
ATOM 765 C C . GLU A 1 97 ? 1.786 6.805 -16.062 1.00 94.88 97 GLU A C 1
ATOM 767 O O . GLU A 1 97 ? 1.819 6.219 -17.143 1.00 94.88 97 GLU A O 1
ATOM 772 N N . GLN A 1 98 ? 2.877 6.995 -15.317 1.00 94.00 98 GLN A N 1
ATOM 773 C CA . GLN A 1 98 ? 4.192 6.498 -15.705 1.00 94.00 98 GLN A CA 1
ATOM 774 C C . GLN A 1 98 ? 4.232 4.965 -15.753 1.00 94.00 98 GLN A C 1
ATOM 776 O O . GLN A 1 98 ? 4.773 4.403 -16.700 1.00 94.00 98 GLN A O 1
ATOM 781 N N . TYR A 1 99 ? 3.600 4.284 -14.792 1.00 93.19 99 TYR A N 1
ATOM 782 C CA . TYR A 1 99 ? 3.533 2.824 -14.771 1.00 93.19 99 TYR A CA 1
ATOM 783 C C . TYR A 1 99 ? 2.874 2.264 -16.036 1.00 93.19 99 TYR A C 1
ATOM 785 O O . TYR A 1 99 ? 3.400 1.321 -16.620 1.00 93.19 99 TYR A O 1
ATOM 793 N N . LEU A 1 100 ? 1.771 2.866 -16.493 1.00 93.56 100 LEU A N 1
ATOM 794 C CA . LEU A 1 100 ? 1.084 2.474 -17.730 1.00 93.56 100 LEU A CA 1
ATOM 795 C C . LEU A 1 100 ? 1.916 2.733 -18.996 1.00 93.56 100 LEU A C 1
ATOM 797 O O . LEU A 1 100 ? 1.772 2.012 -19.981 1.00 93.56 100 LEU A O 1
ATOM 801 N N . ILE A 1 101 ? 2.772 3.760 -18.990 1.00 94.19 101 ILE A N 1
ATOM 802 C CA . ILE A 1 101 ? 3.696 4.047 -20.098 1.00 94.19 101 ILE A CA 1
ATOM 803 C C . ILE A 1 101 ? 4.812 3.000 -20.150 1.00 94.19 101 ILE A C 1
ATOM 805 O O . ILE A 1 101 ? 5.167 2.538 -21.234 1.00 94.19 101 ILE A O 1
ATOM 809 N N . ASP A 1 102 ? 5.352 2.635 -18.988 1.00 90.44 102 ASP A N 1
ATOM 810 C CA . ASP A 1 102 ? 6.459 1.683 -18.875 1.00 90.44 102 ASP A CA 1
ATOM 811 C C . ASP A 1 102 ? 5.987 0.227 -19.028 1.00 90.44 102 ASP A C 1
ATOM 813 O O . ASP A 1 102 ? 6.758 -0.628 -19.458 1.00 90.44 102 ASP A O 1
ATOM 817 N N . ASN A 1 103 ? 4.708 -0.039 -18.741 1.00 89.38 103 ASN A N 1
ATOM 818 C CA . ASN A 1 103 ? 4.060 -1.348 -18.823 1.00 89.38 103 ASN A CA 1
ATOM 819 C C . ASN A 1 103 ? 2.794 -1.255 -19.694 1.00 89.38 103 ASN A C 1
ATOM 821 O O . ASN A 1 103 ? 1.674 -1.321 -19.174 1.00 89.38 103 ASN A O 1
ATOM 825 N N . PRO A 1 104 ? 2.939 -1.059 -21.018 1.00 86.94 104 PRO A N 1
ATOM 826 C CA . PRO A 1 104 ? 1.794 -0.969 -21.908 1.00 86.94 104 PRO A CA 1
ATOM 827 C C . PRO A 1 104 ? 1.007 -2.281 -21.879 1.00 86.94 104 PRO A C 1
ATOM 829 O O . PRO A 1 104 ? 1.567 -3.364 -22.046 1.00 86.94 104 PRO A O 1
ATOM 832 N N . ILE A 1 105 ? -0.307 -2.179 -21.684 1.00 79.00 105 ILE A N 1
ATOM 833 C CA . ILE A 1 105 ? -1.207 -3.328 -21.763 1.00 79.00 105 ILE A CA 1
ATOM 834 C C . ILE A 1 105 ? -1.157 -3.832 -23.211 1.00 79.00 105 ILE A C 1
ATOM 836 O O . ILE A 1 105 ? -1.460 -3.076 -24.135 1.00 79.00 105 ILE A O 1
ATOM 840 N N . GLU A 1 106 ? -0.760 -5.089 -23.421 1.00 69.06 106 GLU A N 1
ATOM 841 C CA . GLU A 1 106 ? -0.762 -5.738 -24.739 1.00 69.06 106 GLU A CA 1
ATOM 842 C C . GLU A 1 106 ? -2.206 -6.013 -25.219 1.00 69.06 106 GLU A C 1
ATOM 844 O O . GLU A 1 106 ? -2.606 -7.154 -25.417 1.00 69.06 106 GLU A O 1
ATOM 849 N N . GLU A 1 107 ? -3.021 -4.971 -25.397 1.00 60.38 107 GLU A N 1
ATOM 850 C CA . GLU A 1 107 ? -4.387 -5.056 -25.941 1.00 60.38 107 GLU A CA 1
ATOM 851 C C . GLU A 1 107 ? -4.465 -4.739 -27.451 1.00 60.38 107 GLU A C 1
ATOM 853 O O . GLU A 1 107 ? -5.556 -4.580 -27.982 1.00 60.38 107 GLU A O 1
ATOM 858 N N . ASP A 1 108 ? -3.332 -4.729 -28.169 1.00 50.66 108 ASP A N 1
ATOM 859 C CA . ASP A 1 108 ? -3.266 -4.479 -29.626 1.00 50.66 108 ASP A CA 1
ATOM 860 C C . ASP A 1 108 ? -2.319 -5.439 -30.392 1.00 50.66 108 ASP A C 1
ATOM 862 O O . ASP A 1 108 ? -1.821 -5.124 -31.475 1.00 50.66 108 ASP A O 1
ATOM 866 N N . LEU A 1 109 ? -2.050 -6.639 -29.861 1.00 48.78 109 LEU A N 1
ATOM 867 C CA . LEU A 1 109 ? -1.255 -7.670 -30.559 1.00 48.78 109 LEU A CA 1
ATOM 868 C C . LEU A 1 109 ? -2.030 -8.956 -30.883 1.00 48.78 109 LEU A C 1
ATOM 870 O O . LEU A 1 109 ? -1.433 -9.984 -31.201 1.00 48.78 109 LEU A O 1
ATOM 874 N N . GLU A 1 110 ? -3.362 -8.891 -30.921 1.00 52.75 110 GLU A N 1
ATOM 875 C CA . GLU A 1 110 ? -4.175 -9.875 -31.640 1.00 52.75 110 GLU A CA 1
ATOM 876 C C . GLU A 1 110 ? -4.581 -9.328 -33.018 1.00 52.75 110 GLU A C 1
ATOM 878 O O . GLU A 1 110 ? -5.580 -8.631 -33.164 1.00 52.75 110 GLU A O 1
ATOM 883 N N . GLY A 1 111 ? -3.822 -9.704 -34.056 1.00 49.09 111 GLY A N 1
ATOM 884 C CA . GLY A 1 111 ? -4.341 -9.737 -35.429 1.00 49.09 111 GLY A CA 1
ATOM 885 C C . GLY A 1 111 ? -3.579 -8.938 -36.483 1.00 49.09 111 GLY A C 1
ATOM 886 O O . GLY A 1 111 ? -4.118 -7.997 -37.047 1.00 49.09 111 GLY A O 1
ATOM 887 N N . CYS A 1 112 ? -2.374 -9.383 -36.839 1.00 50.75 112 CYS A N 1
ATOM 888 C CA . CYS A 1 112 ? -1.846 -9.259 -38.203 1.00 50.75 112 CYS A CA 1
ATOM 889 C C . CYS A 1 112 ? -0.834 -10.387 -38.422 1.00 50.75 112 CYS A C 1
ATOM 891 O O . CYS A 1 112 ? 0.372 -10.197 -38.277 1.00 50.75 112 CYS A O 1
ATOM 893 N N . ASP A 1 113 ? -1.331 -11.587 -38.727 1.00 50.50 113 ASP A N 1
ATOM 894 C CA . ASP A 1 113 ? -0.485 -12.636 -39.289 1.00 50.50 113 ASP A CA 1
ATOM 895 C C . ASP A 1 113 ? -0.056 -12.177 -40.699 1.00 50.50 113 ASP A C 1
ATOM 897 O O . ASP A 1 113 ? -0.916 -12.010 -41.568 1.00 50.50 113 ASP A O 1
ATOM 901 N N . PRO A 1 114 ? 1.242 -11.941 -40.971 1.00 52.53 114 PRO A N 1
ATOM 902 C CA . PRO A 1 114 ? 1.706 -11.495 -42.284 1.00 52.53 114 PRO A CA 1
ATOM 903 C C . PRO A 1 114 ? 1.539 -12.558 -43.387 1.00 52.53 114 PRO A C 1
ATOM 905 O O . PRO A 1 114 ? 1.984 -12.335 -44.513 1.00 52.53 114 PRO A O 1
ATOM 908 N N . GLN A 1 115 ? 0.948 -13.723 -43.091 1.00 54.84 115 GLN A N 1
ATOM 909 C CA . GLN A 1 115 ? 0.712 -14.786 -44.068 1.00 54.84 115 GLN A CA 1
ATOM 910 C C . GLN A 1 115 ? -0.688 -14.791 -44.699 1.00 54.84 115 GLN A C 1
ATOM 912 O O . GLN A 1 115 ? -0.874 -15.525 -45.672 1.00 54.84 115 GLN A O 1
ATOM 917 N N . GLU A 1 116 ? -1.626 -13.947 -44.256 1.00 50.62 116 GLU A N 1
ATOM 918 C CA . GLU A 1 116 ? -2.898 -13.731 -44.962 1.00 50.62 116 GLU A CA 1
ATOM 919 C C . GLU A 1 116 ? -2.987 -12.300 -45.511 1.00 50.62 116 GLU A C 1
ATOM 921 O O . GLU A 1 116 ? -3.447 -11.356 -44.877 1.00 50.62 116 GLU A O 1
ATOM 926 N N . GLU A 1 117 ? -2.498 -12.149 -46.742 1.00 56.09 117 GLU A N 1
ATOM 927 C CA . GLU A 1 117 ? -2.749 -10.989 -47.594 1.00 56.09 117 GLU A CA 1
ATOM 928 C C . GLU A 1 117 ? -4.265 -10.762 -47.755 1.00 56.09 117 GLU A C 1
ATOM 930 O O . GLU A 1 117 ? -4.975 -11.664 -48.207 1.00 56.09 117 GLU A O 1
ATOM 935 N N . ALA A 1 118 ? -4.688 -9.518 -47.498 1.00 51.91 118 ALA A N 1
ATOM 936 C CA . ALA A 1 118 ? -6.030 -8.936 -47.637 1.00 51.91 118 ALA A CA 1
ATOM 937 C C . ALA A 1 118 ? -6.941 -9.040 -46.399 1.00 51.91 118 ALA A C 1
ATOM 939 O O . ALA A 1 118 ? -7.704 -9.991 -46.279 1.00 51.91 118 ALA A O 1
ATOM 940 N N . ASP A 1 119 ? -6.929 -8.017 -45.527 1.00 48.00 119 ASP A N 1
ATOM 941 C CA . ASP A 1 119 ? -8.020 -7.011 -45.456 1.00 48.00 119 ASP A CA 1
ATOM 942 C C . ASP A 1 119 ? -7.857 -5.993 -44.292 1.00 48.00 119 ASP A C 1
ATOM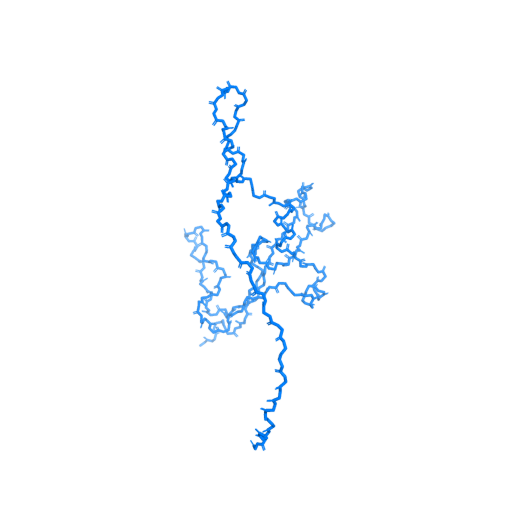 944 O O . ASP A 1 119 ? -8.771 -5.777 -43.500 1.00 48.00 119 ASP A O 1
ATOM 948 N N . CYS A 1 120 ? -6.700 -5.331 -44.152 1.00 47.16 120 CYS A N 1
ATOM 949 C CA . CYS A 1 120 ? -6.551 -4.211 -43.205 1.00 47.16 120 CYS A CA 1
ATOM 950 C C . CYS A 1 120 ? -6.720 -2.874 -43.939 1.00 47.16 120 CYS A C 1
ATOM 952 O O . CYS A 1 120 ? -5.748 -2.165 -44.207 1.00 47.16 120 CYS A O 1
ATOM 954 N N . VAL A 1 121 ? -7.956 -2.540 -44.313 1.00 43.91 121 VAL A N 1
ATOM 955 C CA . VAL A 1 121 ? -8.294 -1.193 -44.786 1.00 43.91 121 VAL A CA 1
ATOM 956 C C . VAL A 1 121 ? -8.462 -0.287 -43.566 1.00 43.91 121 VAL A C 1
ATOM 958 O O . VAL A 1 121 ? -9.469 -0.340 -42.867 1.00 43.91 121 VAL A O 1
ATOM 961 N N . LEU A 1 122 ? -7.462 0.560 -43.321 1.00 47.78 122 LEU A N 1
ATOM 962 C CA . LEU A 1 122 ? -7.634 1.796 -42.559 1.00 47.78 122 LEU A CA 1
ATOM 963 C C . LEU A 1 122 ? -8.607 2.694 -43.341 1.00 47.78 122 LEU A C 1
ATOM 965 O O . LEU A 1 122 ? -8.198 3.365 -44.288 1.00 47.78 122 LEU A O 1
ATOM 969 N N . GLU A 1 123 ? -9.894 2.699 -42.984 1.00 41.22 123 GLU A N 1
ATOM 970 C CA . GLU A 1 123 ? -10.781 3.793 -43.392 1.00 41.22 123 GLU A CA 1
ATOM 971 C C . GLU A 1 123 ? -10.417 5.038 -42.574 1.00 41.22 123 GLU A C 1
ATOM 973 O O . GLU A 1 123 ? -10.775 5.189 -41.406 1.00 41.22 123 GLU A O 1
ATOM 978 N N . GLU A 1 124 ? -9.666 5.938 -43.210 1.00 49.16 124 GLU A N 1
ATOM 979 C CA . GLU A 1 124 ? -9.520 7.323 -42.780 1.00 49.16 124 GLU A CA 1
ATOM 980 C C . GLU A 1 124 ? -10.903 7.994 -42.786 1.00 49.16 124 GLU A C 1
ATOM 982 O O . GLU A 1 124 ? -11.443 8.326 -43.842 1.00 49.16 124 GLU A O 1
ATOM 987 N N . ALA A 1 125 ? -11.486 8.232 -41.611 1.00 37.31 125 ALA A N 1
ATOM 988 C CA . ALA A 1 125 ? -12.657 9.093 -41.486 1.00 37.31 125 ALA A CA 1
ATOM 989 C C . ALA A 1 125 ? -12.235 10.572 -41.603 1.00 37.31 125 ALA A C 1
ATOM 991 O O . ALA A 1 125 ? -12.091 11.287 -40.611 1.00 37.31 125 ALA A O 1
ATOM 992 N N . GLN A 1 126 ? -12.023 11.026 -42.840 1.00 40.31 126 GLN A N 1
ATOM 993 C CA . GLN A 1 126 ? -12.181 12.427 -43.223 1.00 40.31 126 GLN A CA 1
ATOM 994 C C . GLN A 1 126 ? -13.671 12.693 -43.480 1.00 40.31 126 GLN A C 1
ATOM 996 O O . GLN A 1 126 ? -14.224 12.205 -44.461 1.00 40.31 126 GLN A O 1
ATOM 1001 N N . GLU A 1 127 ? -14.312 13.517 -42.652 1.00 36.03 127 GLU A N 1
ATOM 1002 C CA . GLU A 1 127 ? -15.547 14.214 -43.030 1.00 36.03 127 GLU A CA 1
ATOM 1003 C C . GLU A 1 127 ? -15.305 15.728 -42.975 1.00 36.03 127 GLU A C 1
ATOM 1005 O O . GLU A 1 127 ? -15.489 16.381 -41.950 1.00 36.03 127 GLU A O 1
ATOM 1010 N N . GLU A 1 128 ? -14.897 16.298 -44.111 1.00 38.78 128 GLU A N 1
ATOM 1011 C CA . GLU A 1 128 ? -15.263 17.669 -44.459 1.00 38.78 128 GLU A CA 1
ATOM 1012 C C . GLU A 1 128 ? -16.629 17.631 -45.162 1.00 38.78 128 GLU A C 1
ATOM 1014 O O . GLU A 1 128 ? -16.792 16.954 -46.178 1.00 38.78 128 GLU A O 1
ATOM 1019 N N . SER A 1 129 ? -17.611 18.396 -44.676 1.00 34.78 129 SER A N 1
ATOM 1020 C CA . SER A 1 129 ? -18.673 18.894 -45.553 1.00 34.78 129 SER A CA 1
ATOM 1021 C C . SER A 1 129 ? -18.991 20.365 -45.282 1.00 34.78 129 SER A C 1
ATOM 1023 O O . SER A 1 129 ? -19.283 20.813 -44.176 1.00 34.78 129 SER A O 1
ATOM 1025 N N . ASP A 1 130 ? -18.840 21.083 -46.383 1.00 34.44 130 ASP A N 1
ATOM 1026 C CA . ASP A 1 130 ? -18.942 22.496 -46.698 1.00 34.44 130 ASP A CA 1
ATOM 1027 C C . ASP A 1 130 ? -20.365 23.070 -46.527 1.00 34.44 130 ASP A C 1
ATOM 1029 O O . ASP A 1 130 ? -21.353 22.410 -46.860 1.00 34.44 130 ASP A O 1
ATOM 1033 N N . SER A 1 131 ? -20.475 24.332 -46.095 1.00 36.00 131 SER A N 1
ATOM 1034 C CA . SER A 1 131 ? -21.492 25.269 -46.608 1.00 36.00 131 SER A CA 1
ATOM 1035 C C . SER A 1 131 ? -21.147 26.727 -46.282 1.00 36.00 131 SER A C 1
ATOM 1037 O O . SER A 1 131 ? -21.513 27.276 -45.244 1.00 36.00 131 SER A O 1
ATOM 1039 N N . ALA A 1 132 ? -20.419 27.325 -47.223 1.00 36.41 132 ALA A N 1
ATOM 1040 C CA . ALA A 1 132 ? -20.526 28.684 -47.764 1.00 36.41 132 ALA A CA 1
ATOM 1041 C C . ALA A 1 132 ? -21.329 29.788 -47.018 1.00 36.41 132 ALA A C 1
ATOM 1043 O O . ALA A 1 132 ? -22.552 29.759 -46.905 1.00 36.41 132 ALA A O 1
ATOM 1044 N N . GLU A 1 133 ? -20.572 30.852 -46.709 1.00 36.97 133 GLU A N 1
ATOM 1045 C CA . GLU A 1 133 ? -20.833 32.286 -46.946 1.00 36.97 133 GLU A CA 1
ATOM 1046 C C . GLU A 1 133 ? -22.120 32.952 -46.413 1.00 36.97 133 GLU A C 1
ATOM 1048 O O . GLU A 1 133 ? -23.196 32.816 -46.988 1.00 36.97 133 GLU A O 1
ATOM 1053 N N . LYS A 1 134 ? -21.950 33.918 -45.490 1.00 36.12 134 LYS A N 1
ATOM 1054 C CA . LYS A 1 134 ? -22.074 35.348 -45.852 1.00 36.12 134 LYS A CA 1
ATOM 1055 C C . LYS A 1 134 ? -21.504 36.286 -44.780 1.00 36.12 134 LYS A C 1
ATOM 1057 O O . LYS A 1 134 ? -21.920 36.264 -43.626 1.00 36.12 134 LYS A O 1
ATOM 1062 N N . GLN A 1 135 ? -20.571 37.134 -45.203 1.00 35.12 135 GLN A N 1
ATOM 1063 C CA . GLN A 1 135 ? -20.084 38.306 -44.477 1.00 35.12 135 GLN A CA 1
ATOM 1064 C C . GLN A 1 135 ? -21.178 39.375 -44.350 1.00 35.12 135 GLN A C 1
ATOM 1066 O O . GLN A 1 135 ? -21.864 39.649 -45.331 1.00 35.12 135 GLN A O 1
ATOM 1071 N N . GLU A 1 136 ? -21.245 40.038 -43.196 1.00 35.81 136 GLU A N 1
ATOM 1072 C CA . GLU A 1 136 ? -21.336 41.503 -43.083 1.00 35.81 136 GLU A CA 1
ATOM 1073 C C . GLU A 1 136 ? -21.071 41.903 -41.620 1.00 35.81 136 GLU A C 1
ATOM 1075 O O . GLU A 1 136 ? -21.791 41.488 -40.713 1.00 35.81 136 GLU A O 1
ATOM 1080 N N . SER A 1 137 ? -20.017 42.693 -41.386 1.00 36.84 137 SER A N 1
ATOM 1081 C CA . SER A 1 137 ? -19.960 43.574 -40.215 1.00 36.84 137 SER A CA 1
ATOM 1082 C C . SER A 1 137 ? -20.869 44.783 -40.479 1.00 36.84 137 SER A C 1
ATOM 1084 O O . SER A 1 137 ? -21.200 45.070 -41.633 1.00 36.84 137 SER A O 1
ATOM 1086 N N . PRO A 1 138 ? -21.288 45.506 -39.432 1.00 39.09 138 PRO A N 1
ATOM 1087 C CA . PRO A 1 138 ? -20.536 46.722 -39.147 1.00 39.09 138 PRO A CA 1
ATOM 1088 C C . PRO A 1 138 ? -20.369 47.027 -37.652 1.00 39.09 138 PRO A C 1
ATOM 1090 O O . PRO A 1 138 ? -20.865 46.340 -36.764 1.00 39.09 138 PRO A O 1
ATOM 1093 N N . GLU A 1 139 ? -19.574 48.065 -37.451 1.00 37.22 139 GLU A N 1
ATOM 1094 C CA . GLU A 1 139 ? -18.843 48.511 -36.277 1.00 37.22 139 GLU A CA 1
ATOM 1095 C C . GLU A 1 139 ? -19.684 49.279 -35.236 1.00 37.22 139 GLU A C 1
ATOM 1097 O O . GLU A 1 139 ? -20.790 49.731 -35.516 1.00 37.22 139 GLU A O 1
ATOM 1102 N N . GLU A 1 140 ? -19.080 49.425 -34.049 1.00 39.41 140 GLU A N 1
ATOM 1103 C CA . GLU A 1 140 ? -19.185 50.507 -33.049 1.00 39.41 140 GLU A CA 1
ATOM 1104 C C . GLU A 1 140 ? -20.530 51.218 -32.777 1.00 39.41 140 GLU A C 1
ATOM 1106 O O . GLU A 1 140 ? -21.096 51.920 -33.611 1.00 39.41 140 GLU A O 1
ATOM 1111 N N . SER A 1 141 ? -20.929 51.257 -31.499 1.00 41.91 141 SER A N 1
ATOM 1112 C CA . SER A 1 141 ? -20.913 52.520 -30.732 1.00 41.91 141 SER A CA 1
ATOM 1113 C C . SER A 1 141 ? -21.277 52.334 -29.253 1.00 41.91 141 SER A C 1
ATOM 1115 O O . SER A 1 141 ? -21.895 51.360 -28.834 1.00 41.91 141 SER A O 1
ATOM 1117 N N . GLU A 1 142 ? -20.786 53.292 -28.475 1.00 41.34 142 GLU A N 1
ATOM 1118 C CA . GLU A 1 142 ? -20.694 53.398 -27.023 1.00 41.34 142 GLU A CA 1
ATOM 1119 C C . GLU A 1 142 ? -22.029 53.515 -26.247 1.00 41.34 142 GLU A C 1
ATOM 1121 O O . GLU A 1 142 ? -23.065 53.897 -26.786 1.00 41.34 142 GLU A O 1
ATOM 1126 N N . ASN A 1 143 ? -21.885 53.343 -24.921 1.00 38.88 143 ASN A N 1
ATOM 1127 C CA . ASN A 1 143 ? -22.497 54.085 -23.799 1.00 38.88 143 ASN A CA 1
ATOM 1128 C C . ASN A 1 143 ? -23.508 53.394 -22.846 1.00 38.88 143 ASN A C 1
ATOM 1130 O O . ASN A 1 143 ? -24.662 53.175 -23.192 1.00 38.88 143 ASN A O 1
ATOM 1134 N N . VAL A 1 144 ? -23.049 53.316 -21.575 1.00 40.59 144 VAL A N 1
ATOM 1135 C CA . VAL A 1 144 ? -23.716 53.709 -20.299 1.00 40.59 144 VAL A CA 1
ATOM 1136 C C . VAL A 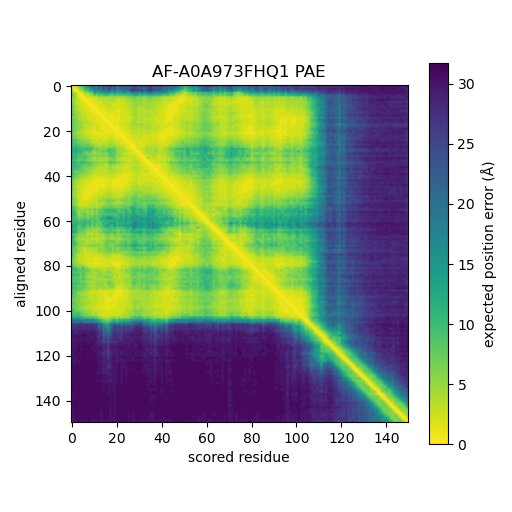1 144 ? -24.817 52.740 -19.821 1.00 40.59 144 VAL A C 1
ATOM 1138 O O . VAL A 1 144 ? -25.729 52.404 -20.557 1.00 40.59 144 VAL A O 1
ATOM 1141 N N . VAL A 1 145 ? -24.756 52.174 -18.607 1.00 49.66 145 VAL A N 1
ATOM 1142 C CA . VAL A 1 145 ? -25.074 52.821 -17.316 1.00 49.66 145 VAL A CA 1
ATOM 1143 C C . VAL A 1 145 ? -24.389 52.079 -16.144 1.00 49.66 145 VAL A C 1
ATOM 1145 O O . VAL A 1 145 ? -24.390 50.854 -16.072 1.00 49.66 145 VAL A O 1
ATOM 1148 N N . LEU A 1 146 ? -23.804 52.884 -15.251 1.00 46.72 146 LEU A N 1
ATOM 1149 C CA . LEU A 1 146 ? -23.275 52.603 -13.908 1.00 46.72 146 LEU A CA 1
ATOM 1150 C C . LEU A 1 146 ? -24.386 52.203 -12.899 1.00 46.72 146 LEU A C 1
ATOM 1152 O O . LEU A 1 146 ? -25.551 52.415 -13.186 1.00 46.72 146 LEU A O 1
ATOM 1156 N N . GLU A 1 147 ? -23.991 51.819 -11.676 1.00 44.94 147 GLU A N 1
ATOM 1157 C CA . GLU A 1 147 ? -24.807 51.672 -10.438 1.00 44.94 147 GLU A CA 1
ATOM 1158 C C . GLU A 1 147 ? -25.374 50.262 -10.160 1.00 44.94 147 GLU A C 1
ATOM 1160 O O . GLU A 1 147 ? -25.931 49.612 -11.031 1.00 44.94 147 GLU A O 1
ATOM 1165 N N . GLU A 1 148 ? -25.297 49.690 -8.956 1.00 48.84 148 GLU A N 1
ATOM 1166 C CA . GLU A 1 148 ? -24.743 50.137 -7.676 1.00 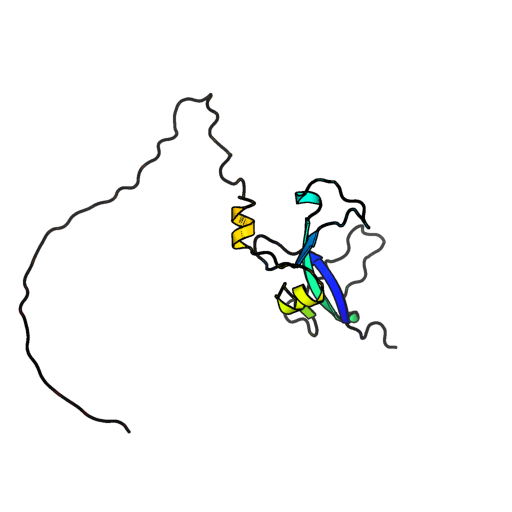48.84 148 GLU A CA 1
ATOM 1167 C C . GLU A 1 148 ? -24.456 48.900 -6.805 1.00 48.84 148 GLU A C 1
ATOM 1169 O O . GLU A 1 148 ? -25.207 47.924 -6.807 1.00 48.84 148 GLU A O 1
ATOM 1174 N N . LEU A 1 149 ? -23.375 48.976 -6.030 1.00 41.53 149 LEU A N 1
ATOM 1175 C CA . LEU A 1 149 ? -23.153 48.161 -4.840 1.00 41.53 149 LEU A CA 1
ATOM 1176 C C . LEU A 1 149 ? -24.208 48.507 -3.782 1.00 41.53 149 LEU A C 1
ATOM 1178 O O . LEU A 1 149 ? -24.340 49.674 -3.412 1.00 41.53 149 LEU A O 1
ATOM 1182 N N . LYS A 1 150 ? -24.870 47.490 -3.231 1.00 45.59 150 LYS A N 1
ATOM 1183 C CA . LYS A 1 150 ? -25.408 47.497 -1.866 1.00 45.59 150 LYS A CA 1
ATOM 1184 C C . LYS A 1 150 ? -25.138 46.161 -1.204 1.00 45.59 150 LYS A C 1
ATOM 1186 O O . LYS A 1 150 ? -25.356 45.131 -1.876 1.00 45.59 150 LYS A O 1
#

pLDDT: mean 76.02, std 21.69, range [34.44, 97.19]

Mean predicted aligned error: 15.62 Å

Foldseek 3Di:
DDDFQDKDKDKDADDLQPFWWWKDFADPVVDDDPPDRVRRIGTTWIKIDGRVPQDDDDPVDPDGDDRDDDVPHPGIDIGHDDPVVCVVVVIDIHDNVVVCVVPPDPPPPPDDDVPDPDDPDPPDPDDDDDDDDDDDDDDDDDDDDDDDDD

Radius of gyration: 29.44 Å; Cα contacts (8 Å, |Δi|>4): 168; chains: 1; bounding box: 47×80×76 Å

Secondary structure (DSSP, 8-state):
-----SEEEEEEE--TTTS--EEEE--TTTS---S-HHHHEEEEEEEEEEGGGSPPPPTTSS------PPTT-TTEEEE---HHHHHHHT-EE--HHHHHHHS----S-SS--TTS-S--------------------------------

Solvent-accessible surface area (backbone atoms only — not comparable to full-atom values): 10188 Å² total; per-residue (Å²): 132,92,75,50,92,47,75,43,76,43,80,40,87,33,55,50,70,81,36,43,13,33,46,47,69,61,49,69,89,83,48,91,56,82,85,42,71,80,81,28,50,44,47,26,28,40,33,35,33,38,44,67,75,57,80,78,63,50,92,90,49,99,61,60,84,76,92,68,76,58,91,89,47,79,71,44,47,79,45,62,46,44,75,66,62,22,59,76,72,75,44,45,61,56,50,25,71,58,42,41,68,80,52,63,78,86,85,84,77,87,84,79,66,92,83,64,86,85,82,87,78,82,78,78,88,77,81,86,84,88,82,83,87,81,91,79,85,86,80,88,84,87,83,89,84,84,89,78,94,128

Nearest PDB structures (foldseek):
  2ial-assembly2_C  TM=2.661E-01  e=7.119E+00  Homo sapiens

Sequence (150 aa):
MIRHDYIIESEIDCDPSAEKCFVYLCDPGTEQCTGIEEEDIFYYKIARRRASNIPLCDPVLEGCDQFLCSEGEKDCEIRFCDQQVAAEKGEECNDPEQYLIDNPIEEDLEGCDPQEEADCVLEEAQEESDSAEKQESPEESENVVLEELK